Protein AF-A0A1J5CP63-F1 (afdb_monomer_lite)

Sequence (117 aa):
MEKLILYTGVHCPKCLRARKIVRSFADANNLKEGIDFVEKLIDGENLPIGEIELENMKLKIVSNESQVNGKFCVVANPDVFLEALQYQIASVPAIYYKGIIVFGDDICEEKLKEIYK

Structure (mmCIF, N/CA/C/O backbone):
data_AF-A0A1J5CP63-F1
#
_entry.id   AF-A0A1J5CP63-F1
#
loop_
_atom_site.group_PDB
_atom_site.id
_atom_site.type_symbol
_atom_site.label_atom_id
_atom_site.label_alt_id
_atom_site.label_comp_id
_atom_site.label_asym_id
_atom_site.label_entity_id
_atom_site.label_seq_id
_atom_site.pdbx_PDB_ins_code
_atom_site.Cartn_x
_atom_site.Cartn_y
_atom_site.Cartn_z
_atom_site.occupancy
_atom_site.B_iso_or_equiv
_atom_site.auth_seq_id
_atom_site.auth_comp_id
_atom_site.auth_asym_id
_atom_site.auth_atom_id
_atom_site.pdbx_PDB_model_num
ATOM 1 N N . MET A 1 1 ? -0.118 -2.176 17.296 1.00 60.03 1 MET A N 1
ATOM 2 C CA . MET A 1 1 ? -1.205 -1.827 16.358 1.00 60.03 1 MET A CA 1
ATOM 3 C C . MET A 1 1 ? -0.888 -2.481 15.033 1.00 60.03 1 MET A C 1
ATOM 5 O O . MET A 1 1 ? 0.275 -2.456 14.649 1.00 60.03 1 MET A O 1
ATOM 9 N N . GLU A 1 2 ? -1.874 -3.091 14.383 1.00 84.25 2 GLU A N 1
ATOM 10 C CA . GLU A 1 2 ? -1.720 -3.551 12.999 1.00 84.25 2 GLU A CA 1
ATOM 11 C C . GLU A 1 2 ? -1.686 -2.358 12.043 1.00 84.25 2 GLU A C 1
ATOM 13 O O . GLU A 1 2 ? -2.353 -1.347 12.271 1.00 84.25 2 GLU A O 1
ATOM 18 N N . LYS A 1 3 ? -0.877 -2.487 10.994 1.00 92.31 3 LYS A N 1
ATOM 19 C CA . LYS A 1 3 ? -0.614 -1.458 9.989 1.00 92.31 3 LYS A CA 1
ATOM 20 C C . LYS A 1 3 ? -1.556 -1.645 8.798 1.00 92.31 3 LYS A C 1
ATOM 22 O O . LYS A 1 3 ? -1.845 -2.778 8.424 1.00 92.31 3 LYS A O 1
ATOM 27 N N . LEU A 1 4 ? -2.019 -0.553 8.189 1.00 96.25 4 LEU A N 1
ATOM 28 C CA . LEU A 1 4 ? -2.746 -0.613 6.916 1.00 96.25 4 LEU A CA 1
ATOM 29 C C . LEU A 1 4 ? -1.760 -0.862 5.773 1.00 96.25 4 LEU A C 1
ATOM 31 O O . LEU A 1 4 ? -0.794 -0.120 5.613 1.00 96.25 4 LEU A O 1
ATOM 35 N N . ILE A 1 5 ? -1.995 -1.893 4.967 1.00 97.56 5 ILE A N 1
ATOM 36 C CA . ILE A 1 5 ? -1.117 -2.241 3.848 1.00 97.56 5 ILE A CA 1
ATOM 37 C C . ILE A 1 5 ? -1.856 -1.971 2.545 1.00 97.56 5 ILE A C 1
ATOM 39 O O . ILE A 1 5 ? -2.915 -2.541 2.303 1.00 97.56 5 ILE A O 1
ATOM 43 N N . LEU A 1 6 ? -1.294 -1.111 1.700 1.00 98.06 6 LEU A N 1
ATOM 44 C CA . LEU A 1 6 ? -1.749 -0.898 0.331 1.00 98.06 6 LEU A CA 1
ATOM 45 C C . LEU A 1 6 ? -0.863 -1.713 -0.619 1.00 98.06 6 LEU A C 1
ATOM 47 O O . LEU A 1 6 ? 0.296 -1.371 -0.839 1.00 98.06 6 LEU A O 1
ATOM 51 N N . TYR A 1 7 ? -1.416 -2.758 -1.220 1.00 98.06 7 TYR A N 1
ATOM 52 C CA . TYR A 1 7 ? -0.784 -3.498 -2.304 1.00 98.06 7 TYR A CA 1
ATOM 53 C C . TYR A 1 7 ? -1.061 -2.819 -3.643 1.00 98.06 7 TYR A C 1
ATOM 55 O O . TYR A 1 7 ? -2.205 -2.503 -3.983 1.00 98.06 7 TYR A O 1
ATOM 63 N N . THR A 1 8 ? -0.006 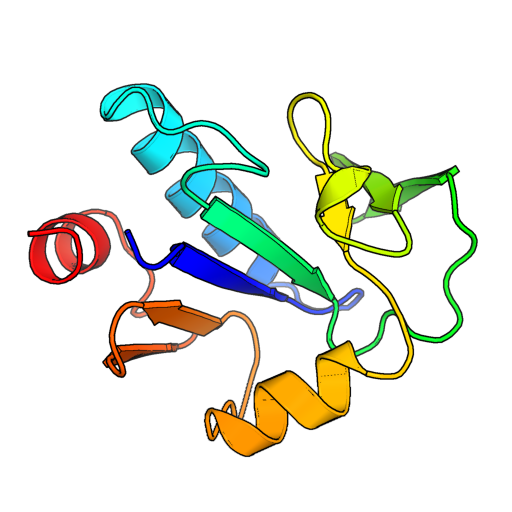-2.609 -4.423 1.00 96.94 8 THR A N 1
ATOM 64 C CA . THR A 1 8 ? -0.067 -2.003 -5.756 1.00 96.94 8 THR A CA 1
ATOM 65 C C . THR A 1 8 ? 0.801 -2.763 -6.753 1.00 96.94 8 THR A C 1
ATOM 67 O O . THR A 1 8 ? 1.558 -3.651 -6.367 1.00 96.94 8 THR A O 1
ATOM 70 N N . GLY A 1 9 ? 0.688 -2.402 -8.033 1.00 94.12 9 GLY A N 1
ATOM 71 C CA . GLY A 1 9 ? 1.598 -2.845 -9.087 1.00 94.12 9 GLY A CA 1
ATOM 72 C C . GLY A 1 9 ? 2.202 -1.670 -9.856 1.00 94.12 9 GLY A C 1
ATOM 73 O O . GLY A 1 9 ? 1.670 -0.551 -9.813 1.00 94.12 9 GLY A O 1
ATOM 74 N N . VAL A 1 10 ? 3.294 -1.933 -10.569 1.00 90.81 10 VAL A N 1
ATOM 75 C CA . VAL A 1 10 ? 4.007 -0.974 -11.428 1.00 90.81 10 VAL A CA 1
ATOM 76 C C . VAL A 1 10 ? 3.130 -0.527 -12.595 1.00 90.81 10 VAL A C 1
ATOM 78 O O . VAL A 1 10 ? 3.018 0.666 -12.862 1.00 90.81 10 VAL A O 1
ATOM 81 N N . HIS A 1 11 ? 2.463 -1.475 -13.257 1.00 88.38 11 HIS A N 1
ATOM 82 C CA . HIS A 1 11 ? 1.643 -1.234 -14.455 1.00 88.38 11 HIS A CA 1
ATOM 83 C C . HIS A 1 11 ? 0.139 -1.186 -14.159 1.00 88.38 11 HIS A C 1
ATOM 85 O O . HIS A 1 11 ? -0.696 -1.525 -14.996 1.00 88.38 11 HIS A O 1
ATOM 91 N N . CYS A 1 12 ? -0.216 -0.810 -12.934 1.00 90.94 12 CYS A N 1
ATOM 92 C CA . CYS A 1 12 ? -1.584 -0.823 -12.447 1.00 90.94 12 CYS A CA 1
ATOM 93 C C . CYS A 1 12 ? -2.221 0.578 -12.560 1.00 90.94 12 CYS A C 1
ATOM 95 O O . CYS A 1 12 ? -2.011 1.410 -11.673 1.00 90.94 12 CYS A O 1
ATOM 97 N N . PRO A 1 13 ? -3.094 0.834 -13.555 1.00 87.88 13 PRO A N 1
ATOM 98 C CA . PRO A 1 13 ? -3.647 2.174 -13.788 1.00 87.88 13 PRO A CA 1
ATOM 99 C C . PRO A 1 13 ? -4.558 2.651 -12.646 1.00 87.88 13 PRO A C 1
ATOM 101 O O . PRO A 1 13 ? -4.686 3.843 -12.368 1.00 87.88 13 PRO A O 1
ATOM 104 N N . LYS A 1 14 ? -5.202 1.713 -11.938 1.00 93.06 14 LYS A N 1
ATOM 105 C CA . LYS A 1 14 ? -6.047 2.025 -10.774 1.00 93.06 14 LYS A CA 1
ATOM 106 C C . LYS A 1 14 ? -5.227 2.317 -9.514 1.00 93.06 14 LYS A C 1
ATOM 108 O O . LYS A 1 14 ? -5.743 2.929 -8.577 1.00 93.06 14 LYS A O 1
ATOM 113 N N . CYS A 1 15 ? -3.952 1.931 -9.479 1.00 94.69 15 CYS A N 1
ATOM 114 C CA . CYS A 1 15 ? -3.118 2.086 -8.295 1.00 94.69 15 CYS A CA 1
ATOM 115 C C . CYS A 1 15 ? -2.778 3.553 -8.024 1.00 94.69 15 CYS A C 1
ATOM 117 O O . CYS A 1 15 ? -2.725 3.946 -6.863 1.00 94.69 15 CYS A O 1
ATOM 119 N N . LEU A 1 16 ? -2.665 4.405 -9.050 1.00 92.56 16 LEU A N 1
ATOM 120 C CA . LEU A 1 16 ? -2.502 5.849 -8.852 1.00 92.56 16 LEU A CA 1
ATOM 121 C C . LEU A 1 16 ? -3.663 6.471 -8.065 1.00 92.56 16 LEU A C 1
ATOM 123 O O . LEU A 1 16 ? -3.444 7.294 -7.173 1.00 92.56 16 LEU A O 1
ATOM 127 N N . ARG A 1 17 ? -4.901 6.066 -8.366 1.00 94.00 17 ARG A N 1
ATOM 128 C CA . ARG A 1 17 ? -6.090 6.518 -7.632 1.00 94.00 17 ARG A CA 1
ATOM 129 C C . ARG A 1 17 ? -6.044 6.034 -6.182 1.00 94.00 17 ARG A C 1
ATOM 131 O O . ARG A 1 17 ? -6.182 6.852 -5.277 1.00 94.00 17 ARG A O 1
ATOM 138 N N . ALA A 1 18 ? -5.795 4.743 -5.962 1.00 96.19 18 ALA A N 1
ATOM 139 C CA . ALA A 1 18 ? -5.725 4.165 -4.618 1.00 96.19 18 ALA A CA 1
ATOM 140 C C . ALA A 1 18 ? -4.627 4.818 -3.755 1.00 96.19 18 ALA A C 1
ATOM 142 O O . ALA A 1 18 ? -4.888 5.189 -2.612 1.00 96.19 18 ALA A O 1
ATOM 143 N N . ARG A 1 19 ? -3.436 5.062 -4.323 1.00 95.19 19 ARG A N 1
ATOM 144 C CA . ARG A 1 19 ? -2.328 5.786 -3.670 1.00 95.19 19 ARG A CA 1
ATOM 145 C C . ARG A 1 19 ? -2.756 7.152 -3.153 1.00 95.19 19 ARG A C 1
ATOM 147 O O . ARG A 1 19 ? -2.431 7.501 -2.020 1.00 95.19 19 ARG A O 1
ATOM 154 N N . LYS A 1 20 ? -3.461 7.924 -3.986 1.00 94.38 20 LYS A N 1
ATOM 155 C CA . LYS A 1 20 ? -3.958 9.256 -3.619 1.00 94.38 20 LYS A CA 1
ATOM 156 C C . LYS A 1 20 ? -4.977 9.159 -2.489 1.00 94.38 20 LYS A C 1
ATOM 158 O O . LYS A 1 20 ? -4.820 9.852 -1.496 1.00 94.38 20 LYS A O 1
ATOM 163 N N . ILE A 1 21 ? -5.956 8.262 -2.607 1.00 96.62 21 ILE A N 1
ATOM 164 C CA . ILE A 1 21 ? -7.010 8.082 -1.597 1.00 96.62 21 ILE A CA 1
ATOM 165 C C . ILE A 1 21 ? -6.411 7.697 -0.238 1.00 96.62 21 ILE A C 1
ATOM 167 O O . ILE A 1 21 ? -6.701 8.355 0.758 1.00 96.62 21 ILE A O 1
ATOM 171 N N . VAL A 1 22 ? -5.534 6.688 -0.195 1.00 96.38 22 VAL A N 1
ATOM 172 C CA . VAL A 1 22 ? -4.914 6.226 1.058 1.00 96.38 22 VAL A CA 1
ATOM 173 C C . VAL A 1 22 ? -4.051 7.314 1.688 1.00 96.38 22 VAL A C 1
ATOM 175 O O . VAL A 1 22 ? -4.159 7.545 2.888 1.00 96.38 22 VAL A O 1
ATOM 178 N N . ARG A 1 23 ? -3.231 8.025 0.904 1.00 95.38 23 ARG A N 1
ATOM 179 C CA . ARG A 1 23 ? -2.379 9.098 1.441 1.00 95.38 23 ARG A CA 1
ATOM 180 C C . ARG A 1 23 ? -3.182 10.320 1.888 1.00 95.38 23 ARG A C 1
ATOM 182 O O . ARG A 1 23 ? -2.873 10.878 2.932 1.00 95.38 23 ARG A O 1
ATOM 189 N N . SER A 1 24 ? -4.237 10.701 1.167 1.00 95.88 24 SER A N 1
ATOM 190 C CA . SER A 1 24 ? -5.152 11.765 1.605 1.00 95.88 24 SER A CA 1
ATOM 191 C C . SER A 1 24 ? -5.881 11.392 2.896 1.00 95.88 24 SER A C 1
ATOM 193 O O . SER A 1 24 ? -5.984 12.220 3.798 1.00 95.88 24 SER A O 1
ATOM 195 N N . PHE A 1 25 ? -6.332 10.142 3.022 1.00 96.19 25 PHE A N 1
ATOM 196 C CA . PHE A 1 25 ? -6.914 9.634 4.262 1.00 96.19 25 PHE A CA 1
ATOM 197 C C . PHE A 1 25 ? -5.896 9.626 5.410 1.00 96.19 25 PHE A C 1
ATOM 199 O O . PHE A 1 25 ? -6.223 10.049 6.518 1.00 96.19 25 PHE A O 1
ATOM 206 N N . ALA A 1 26 ? -4.663 9.188 5.148 1.00 95.00 26 ALA A N 1
ATOM 207 C CA . ALA A 1 26 ? -3.585 9.196 6.128 1.00 95.00 26 ALA A CA 1
ATOM 208 C C . ALA A 1 26 ? -3.293 10.614 6.632 1.00 95.00 26 ALA A C 1
ATOM 210 O O . ALA A 1 26 ? -3.277 10.838 7.840 1.00 95.00 26 ALA A O 1
ATOM 211 N N . ASP A 1 27 ? -3.159 11.579 5.719 1.00 95.06 27 ASP A N 1
ATOM 212 C CA . ASP A 1 27 ? -2.952 12.989 6.051 1.00 95.06 27 ASP A CA 1
ATOM 213 C C . ASP A 1 27 ? -4.107 13.546 6.903 1.00 95.06 27 ASP A C 1
ATOM 215 O O . ASP A 1 27 ? -3.863 14.196 7.919 1.00 95.06 27 ASP A O 1
ATOM 219 N N . ALA A 1 28 ? -5.362 13.240 6.554 1.00 95.69 28 ALA A N 1
ATOM 220 C CA . ALA A 1 28 ? -6.540 13.693 7.300 1.00 95.69 28 ALA A CA 1
ATOM 221 C C . ALA A 1 28 ? -6.645 13.099 8.719 1.00 95.69 28 ALA A C 1
ATOM 223 O O . ALA A 1 28 ? -7.261 13.706 9.595 1.00 95.69 28 ALA A O 1
ATOM 224 N N . ASN A 1 29 ? -6.043 11.930 8.955 1.00 94.56 29 ASN A N 1
ATOM 225 C CA . ASN A 1 29 ? -6.099 11.207 10.228 1.00 94.56 29 ASN A CA 1
ATOM 226 C C . ASN A 1 29 ? -4.753 11.192 10.977 1.00 94.56 29 ASN A C 1
ATOM 228 O O . ASN A 1 29 ? -4.616 10.484 11.971 1.00 94.56 29 ASN A O 1
ATOM 232 N N . ASN A 1 30 ? -3.769 11.990 10.541 1.00 94.19 30 ASN A N 1
ATOM 233 C CA . ASN A 1 30 ? -2.415 12.051 11.111 1.00 94.19 30 ASN A CA 1
ATOM 234 C C . ASN A 1 30 ? -1.671 10.699 11.137 1.00 94.19 30 ASN A C 1
ATOM 236 O O . ASN A 1 30 ? -0.859 10.451 12.032 1.00 94.19 30 ASN A O 1
ATOM 240 N N . LEU A 1 31 ? -1.930 9.836 10.153 1.00 93.75 31 LEU A N 1
ATOM 241 C CA . LEU A 1 31 ? -1.268 8.540 10.009 1.00 93.75 31 LEU A CA 1
ATOM 242 C C . LEU A 1 31 ? 0.087 8.704 9.319 1.00 93.75 31 LEU A C 1
ATOM 244 O O . LEU A 1 31 ? 0.220 9.412 8.320 1.00 93.75 31 LEU A O 1
ATOM 248 N N . LYS A 1 32 ? 1.104 8.015 9.832 1.00 92.69 32 LYS A N 1
ATOM 249 C CA . LYS A 1 32 ? 2.482 8.086 9.346 1.00 92.69 32 LYS A CA 1
ATOM 250 C C . LYS A 1 32 ? 2.819 6.896 8.453 1.00 92.69 32 LYS A C 1
ATOM 252 O O . LYS A 1 32 ? 2.695 5.739 8.856 1.00 92.69 32 LYS A O 1
ATOM 257 N N . GLU A 1 33 ? 3.309 7.184 7.251 1.00 94.38 33 GLU A N 1
ATOM 258 C CA . GLU A 1 33 ? 3.845 6.177 6.326 1.00 94.38 33 GLU A CA 1
ATOM 259 C C . GLU A 1 33 ? 5.047 5.467 6.980 1.00 94.38 33 GLU A C 1
ATOM 261 O O . GLU A 1 33 ? 5.891 6.102 7.612 1.00 94.38 33 GLU A O 1
ATOM 266 N N . GLY A 1 34 ? 5.086 4.137 6.907 1.00 92.50 34 GLY A N 1
ATOM 267 C CA . GLY A 1 34 ? 6.071 3.294 7.592 1.00 92.50 34 GLY A CA 1
ATOM 268 C C . GLY A 1 34 ? 5.714 2.927 9.035 1.00 92.50 34 GLY A C 1
ATOM 269 O O . GLY A 1 34 ? 6.261 1.951 9.549 1.00 92.50 34 GLY A O 1
ATOM 270 N N . ILE A 1 35 ? 4.761 3.616 9.673 1.00 92.25 35 ILE A N 1
ATOM 271 C CA . ILE A 1 35 ? 4.324 3.340 11.055 1.00 92.25 35 ILE A CA 1
ATOM 272 C C . ILE A 1 35 ? 2.874 2.847 11.078 1.00 92.25 35 ILE A C 1
ATOM 274 O O . ILE A 1 35 ? 2.617 1.732 11.526 1.00 92.25 35 ILE A O 1
ATOM 278 N N . ASP A 1 36 ? 1.951 3.641 10.545 1.00 94.62 36 ASP A N 1
ATOM 279 C CA . ASP A 1 36 ? 0.506 3.391 10.585 1.00 94.62 36 ASP A CA 1
ATOM 280 C C . ASP A 1 36 ? -0.017 2.780 9.281 1.00 94.62 36 ASP A C 1
ATOM 282 O O . ASP A 1 36 ? -0.976 2.004 9.289 1.00 94.62 36 ASP A O 1
ATOM 286 N N . PHE A 1 37 ? 0.648 3.078 8.161 1.00 95.88 37 PHE A N 1
ATOM 287 C CA . PHE A 1 37 ? 0.389 2.432 6.877 1.00 95.88 37 PHE A CA 1
ATOM 288 C C . PHE A 1 37 ? 1.670 2.235 6.057 1.00 95.88 37 PHE A C 1
ATOM 290 O O . PHE A 1 37 ? 2.679 2.897 6.297 1.00 95.88 37 PHE A O 1
ATOM 297 N N . VAL A 1 38 ? 1.642 1.326 5.085 1.00 97.06 38 VAL A N 1
ATOM 298 C CA . VAL A 1 38 ? 2.726 1.117 4.115 1.00 97.06 38 VAL A CA 1
ATOM 299 C C . VAL A 1 38 ? 2.158 0.751 2.749 1.00 97.06 38 VAL A C 1
ATOM 301 O O . VAL A 1 38 ? 1.113 0.111 2.653 1.00 97.06 38 VAL A O 1
ATOM 304 N N . GLU A 1 39 ? 2.852 1.146 1.687 1.00 97.25 39 GLU A N 1
ATOM 305 C CA . GLU A 1 39 ? 2.583 0.670 0.333 1.00 97.25 39 GLU A CA 1
ATOM 306 C C . GLU A 1 39 ? 3.590 -0.421 -0.055 1.00 97.25 39 GLU A C 1
ATOM 308 O O . GLU A 1 39 ? 4.791 -0.270 0.181 1.00 97.25 39 GLU A O 1
ATOM 313 N N . LYS A 1 40 ? 3.112 -1.509 -0.663 1.00 97.25 40 LYS A N 1
ATOM 314 C CA . LYS A 1 40 ? 3.932 -2.628 -1.140 1.00 97.25 40 LYS A CA 1
ATOM 315 C C . LYS A 1 40 ? 3.662 -2.907 -2.620 1.00 97.25 40 LYS A C 1
ATOM 317 O O . LYS A 1 40 ? 2.505 -2.911 -3.046 1.00 97.25 40 LYS A O 1
ATOM 322 N N . LEU A 1 41 ? 4.717 -3.131 -3.402 1.00 95.81 41 LEU A N 1
ATOM 323 C CA . LEU A 1 41 ? 4.637 -3.459 -4.831 1.00 95.81 41 LEU A CA 1
ATOM 324 C C . LEU A 1 41 ? 4.723 -4.972 -5.039 1.00 95.81 41 LEU A C 1
ATOM 326 O O . LEU A 1 41 ? 5.770 -5.564 -4.782 1.00 95.81 41 LEU A O 1
ATOM 330 N N . ILE A 1 42 ? 3.643 -5.587 -5.525 1.00 95.31 42 ILE A N 1
ATOM 331 C CA . ILE A 1 42 ? 3.577 -7.050 -5.702 1.00 95.31 42 ILE A CA 1
ATOM 332 C C . ILE A 1 42 ? 4.433 -7.564 -6.864 1.00 95.31 42 ILE A C 1
ATOM 334 O O . ILE A 1 42 ? 4.824 -8.721 -6.863 1.00 95.31 42 ILE A O 1
ATOM 338 N N . ASP A 1 43 ? 4.717 -6.711 -7.845 1.00 90.69 43 ASP A N 1
ATOM 339 C CA . ASP A 1 43 ? 5.515 -6.985 -9.045 1.00 90.69 43 ASP A CA 1
ATOM 340 C C . ASP A 1 43 ? 6.884 -6.281 -8.991 1.00 90.69 43 ASP A C 1
ATOM 342 O O . ASP A 1 43 ? 7.588 -6.166 -9.994 1.00 90.69 43 ASP A O 1
ATOM 346 N N . GLY A 1 44 ? 7.268 -5.788 -7.808 1.00 85.19 44 GLY A N 1
ATOM 347 C CA . GLY A 1 44 ? 8.449 -4.953 -7.613 1.00 85.19 44 GLY A CA 1
ATOM 348 C C . GLY A 1 44 ? 9.759 -5.704 -7.357 1.00 85.19 44 GLY A C 1
ATOM 349 O O . GLY A 1 44 ? 10.774 -5.060 -7.108 1.00 85.19 44 GLY A O 1
ATOM 350 N N . GLU A 1 45 ? 9.765 -7.037 -7.398 1.00 85.69 45 GLU A N 1
ATOM 351 C CA . GLU A 1 45 ? 10.901 -7.887 -6.997 1.00 85.69 45 GLU A CA 1
ATOM 352 C C . GLU A 1 45 ? 12.222 -7.578 -7.729 1.00 85.69 45 GLU A C 1
ATOM 354 O O . GLU A 1 45 ? 13.296 -7.732 -7.152 1.00 85.69 45 GLU A O 1
ATOM 359 N N . ASN A 1 46 ? 12.141 -7.088 -8.970 1.00 86.12 46 ASN A N 1
ATOM 360 C CA . ASN A 1 46 ? 13.294 -6.761 -9.817 1.00 86.12 46 ASN A CA 1
ATOM 361 C C . ASN A 1 46 ? 13.544 -5.250 -9.948 1.00 86.12 46 ASN A C 1
ATOM 363 O O . ASN A 1 46 ? 14.351 -4.825 -10.778 1.00 86.12 46 ASN A O 1
ATOM 367 N N . LEU A 1 47 ? 12.838 -4.416 -9.179 1.00 87.06 47 LEU A N 1
ATOM 368 C CA . LEU A 1 47 ? 13.014 -2.971 -9.257 1.00 87.06 47 LEU A CA 1
ATOM 369 C C . LEU A 1 47 ? 14.262 -2.522 -8.486 1.00 87.06 47 LEU A C 1
ATOM 371 O O . LEU A 1 47 ? 14.515 -2.997 -7.376 1.00 87.06 47 LEU A O 1
ATOM 375 N N . PRO A 1 48 ? 15.038 -1.571 -9.033 1.00 87.56 48 PRO A N 1
ATOM 376 C CA . PRO A 1 48 ? 16.180 -1.021 -8.324 1.00 87.56 48 PRO A CA 1
ATOM 377 C C . PRO A 1 48 ? 15.721 -0.216 -7.103 1.00 87.56 48 PRO A C 1
ATOM 379 O O . PRO A 1 48 ? 14.806 0.603 -7.185 1.00 87.56 48 PRO A O 1
ATOM 382 N N . ILE A 1 49 ? 16.403 -0.403 -5.974 1.00 92.00 49 ILE A N 1
ATOM 383 C CA . ILE A 1 49 ? 16.229 0.450 -4.793 1.00 92.00 49 ILE A CA 1
ATOM 384 C C . ILE A 1 49 ? 16.677 1.874 -5.138 1.00 92.00 49 ILE A C 1
ATOM 386 O O . ILE A 1 49 ? 17.766 2.071 -5.678 1.00 92.00 49 ILE A O 1
ATOM 390 N N . GLY A 1 50 ? 15.853 2.869 -4.814 1.00 90.31 50 GLY A N 1
ATOM 391 C CA . GLY A 1 50 ? 16.097 4.258 -5.196 1.00 90.31 50 GLY A CA 1
ATOM 392 C C . GLY A 1 50 ? 14.811 5.001 -5.530 1.00 90.31 50 GLY A C 1
ATOM 393 O O . GLY A 1 50 ? 13.750 4.679 -5.007 1.00 90.31 50 GLY A O 1
ATOM 394 N N . GLU A 1 51 ? 14.906 6.013 -6.385 1.00 91.31 51 GLU A N 1
ATOM 395 C CA . GLU A 1 51 ? 13.744 6.752 -6.878 1.00 91.31 51 GLU A CA 1
ATOM 396 C C . GLU A 1 51 ? 13.360 6.258 -8.270 1.00 91.31 51 GLU A C 1
ATOM 398 O O . GLU A 1 51 ? 14.204 6.197 -9.166 1.00 91.31 51 GLU A O 1
ATOM 403 N N . ILE A 1 52 ? 12.080 5.944 -8.457 1.00 89.12 52 ILE A N 1
ATOM 404 C CA . ILE A 1 52 ? 11.505 5.671 -9.773 1.00 89.12 52 ILE A CA 1
ATOM 405 C C . ILE A 1 52 ? 10.331 6.604 -10.034 1.00 89.12 52 ILE A C 1
ATOM 407 O O . ILE A 1 52 ? 9.663 7.072 -9.110 1.00 89.12 52 ILE A O 1
ATOM 411 N N . GLU A 1 53 ? 10.059 6.860 -11.305 1.00 87.00 53 GLU A N 1
ATOM 412 C CA . GLU A 1 53 ? 8.882 7.606 -11.723 1.00 87.00 53 GLU A CA 1
ATOM 413 C C . GLU A 1 53 ? 7.831 6.638 -12.265 1.00 87.00 53 GLU A C 1
ATOM 415 O O . GLU A 1 53 ? 8.058 5.954 -13.262 1.00 87.00 53 GLU A O 1
ATOM 420 N N . LEU A 1 54 ? 6.682 6.575 -11.592 1.00 79.88 54 LEU A N 1
ATOM 421 C CA . LEU A 1 54 ? 5.515 5.807 -12.016 1.00 79.88 54 LEU A CA 1
ATOM 422 C C . LEU A 1 54 ? 4.348 6.757 -12.249 1.00 79.88 54 LEU A C 1
ATOM 424 O O . LEU A 1 54 ? 3.891 7.421 -11.323 1.00 79.88 54 LEU A O 1
ATOM 428 N N . GLU A 1 55 ? 3.866 6.815 -13.492 1.00 70.75 55 GLU A N 1
ATOM 429 C CA . GLU A 1 55 ? 2.652 7.554 -13.873 1.00 70.75 55 GLU A CA 1
ATOM 430 C C . GLU A 1 55 ? 2.644 9.022 -13.383 1.00 70.75 55 GLU A C 1
ATOM 432 O O . GLU A 1 55 ? 1.651 9.513 -12.841 1.00 70.75 55 GLU A O 1
ATOM 437 N N . ASN A 1 56 ? 3.764 9.734 -13.582 1.00 78.06 56 ASN A N 1
ATOM 438 C CA . ASN A 1 56 ? 4.011 11.116 -13.129 1.00 78.06 56 ASN A CA 1
ATOM 439 C C . ASN A 1 56 ? 4.093 11.289 -11.600 1.00 78.06 56 ASN A C 1
ATOM 441 O O . ASN A 1 56 ? 3.850 12.377 -11.070 1.00 78.06 56 ASN A O 1
ATOM 445 N N . MET A 1 57 ? 4.411 10.222 -10.870 1.00 85.19 57 MET A N 1
ATOM 446 C CA . MET A 1 57 ? 4.661 10.250 -9.435 1.00 85.19 57 MET A CA 1
ATOM 447 C C . MET A 1 57 ? 6.041 9.670 -9.149 1.00 85.19 57 MET A C 1
ATOM 449 O O . MET A 1 57 ? 6.345 8.543 -9.535 1.00 85.19 57 MET A O 1
ATOM 453 N N . LYS A 1 58 ? 6.879 10.436 -8.448 1.00 90.38 58 LYS A N 1
ATOM 454 C CA . LYS A 1 58 ? 8.157 9.930 -7.948 1.00 90.38 58 LYS A CA 1
ATOM 455 C C . LYS A 1 58 ? 7.908 9.115 -6.690 1.00 90.38 58 LYS A C 1
ATOM 457 O O . LYS A 1 58 ? 7.379 9.639 -5.711 1.00 90.38 58 LYS A O 1
ATOM 462 N N . LEU A 1 59 ? 8.273 7.842 -6.744 1.00 91.88 59 LEU A N 1
ATOM 463 C CA . LEU A 1 59 ? 8.174 6.904 -5.638 1.00 91.88 59 LEU A CA 1
ATOM 464 C C . LEU A 1 59 ? 9.580 6.483 -5.222 1.00 91.88 59 LEU A C 1
ATOM 466 O O . LEU A 1 59 ? 10.428 6.184 -6.064 1.00 91.88 59 LEU A O 1
ATOM 470 N N . LYS A 1 60 ? 9.819 6.439 -3.914 1.00 94.75 60 LYS A N 1
ATOM 471 C CA . LYS A 1 60 ? 11.050 5.898 -3.346 1.00 94.75 60 LYS A CA 1
ATOM 472 C C . LYS A 1 60 ? 10.855 4.417 -3.047 1.00 94.75 60 LYS A C 1
ATOM 474 O O . LYS A 1 60 ? 10.074 4.063 -2.168 1.00 94.75 60 LYS A O 1
ATOM 479 N N . ILE A 1 61 ? 11.575 3.560 -3.754 1.00 94.62 61 ILE A N 1
ATOM 480 C CA . ILE A 1 61 ? 11.593 2.122 -3.504 1.00 94.62 61 ILE A CA 1
ATOM 481 C C . ILE A 1 61 ? 12.577 1.812 -2.389 1.00 94.62 61 ILE A C 1
ATOM 483 O O . ILE A 1 61 ? 13.732 2.244 -2.421 1.00 94.62 61 ILE A O 1
ATOM 487 N N . VAL A 1 62 ? 12.121 1.022 -1.425 1.00 95.44 62 VAL A N 1
ATOM 488 C CA . VAL A 1 62 ? 12.926 0.487 -0.329 1.00 95.44 62 VAL A CA 1
ATOM 489 C C . VAL A 1 62 ? 12.745 -1.026 -0.227 1.00 95.44 62 VAL A C 1
ATOM 491 O O . VAL A 1 62 ? 11.722 -1.562 -0.649 1.00 95.44 62 VAL A O 1
ATOM 494 N N . SER A 1 63 ? 13.729 -1.733 0.332 1.00 93.44 63 SER A N 1
ATOM 495 C CA . SER A 1 63 ? 13.687 -3.201 0.377 1.00 93.44 63 SER A CA 1
ATOM 496 C C . SER A 1 63 ? 12.890 -3.743 1.560 1.00 93.44 63 SER A C 1
ATOM 498 O O . SER A 1 63 ? 12.532 -4.916 1.579 1.00 93.44 63 SER A O 1
ATOM 500 N N . ASN A 1 64 ? 12.604 -2.917 2.566 1.00 93.44 64 ASN A N 1
ATOM 501 C CA . ASN A 1 64 ? 11.848 -3.314 3.750 1.00 93.44 64 ASN A CA 1
ATOM 502 C C . ASN A 1 64 ? 11.180 -2.108 4.426 1.00 93.44 64 ASN A C 1
ATOM 504 O O . ASN A 1 64 ? 11.505 -0.952 4.156 1.00 93.44 64 ASN A O 1
ATOM 508 N N . GLU A 1 65 ? 10.247 -2.387 5.338 1.00 93.12 65 GLU A N 1
ATOM 509 C CA . GLU A 1 65 ? 9.442 -1.356 5.997 1.00 93.12 65 GLU A CA 1
ATOM 510 C C . GLU A 1 65 ? 10.245 -0.418 6.911 1.00 93.12 65 GLU A C 1
ATOM 512 O O . GLU A 1 65 ? 9.847 0.730 7.078 1.00 93.12 65 GLU A O 1
ATOM 517 N N . SER A 1 66 ? 11.373 -0.854 7.491 1.00 91.94 66 SER A N 1
ATOM 518 C CA . SER A 1 66 ? 12.157 -0.003 8.407 1.00 91.94 66 SER A CA 1
ATOM 519 C C . SER A 1 66 ? 12.905 1.122 7.685 1.00 91.94 66 SER A C 1
ATOM 521 O O . SER A 1 66 ? 13.318 2.099 8.306 1.00 91.94 66 SER A O 1
ATOM 523 N N . GLN A 1 67 ? 13.043 1.008 6.364 1.00 93.19 67 GLN A N 1
ATOM 524 C CA . GLN A 1 67 ? 13.621 2.027 5.493 1.00 93.19 67 GLN A CA 1
ATOM 525 C C . GLN A 1 67 ? 12.590 3.046 4.988 1.00 93.19 67 GLN A C 1
ATOM 527 O O . GLN A 1 67 ? 12.971 4.034 4.352 1.00 93.19 67 GLN A O 1
ATOM 532 N N . VAL A 1 68 ? 11.297 2.823 5.251 1.00 92.75 68 VAL A N 1
ATOM 533 C CA . VAL A 1 68 ? 10.232 3.758 4.885 1.00 92.75 68 VAL A CA 1
ATOM 534 C C . VAL A 1 68 ? 10.393 5.025 5.717 1.00 92.75 68 VAL A C 1
ATOM 536 O O . VAL A 1 68 ? 10.203 5.029 6.931 1.00 92.75 68 VAL A O 1
ATOM 539 N N . ASN A 1 69 ? 10.777 6.109 5.048 1.00 87.75 69 ASN A N 1
ATOM 540 C CA . ASN A 1 69 ? 10.991 7.406 5.671 1.00 87.75 69 ASN A CA 1
ATOM 541 C C . ASN A 1 69 ? 10.568 8.515 4.706 1.00 87.75 69 ASN A C 1
ATOM 543 O O . ASN A 1 69 ? 11.175 8.686 3.645 1.00 87.75 69 ASN A O 1
ATOM 547 N N . GLY A 1 70 ? 9.551 9.272 5.108 1.00 84.00 70 GLY A N 1
ATOM 548 C CA . GLY A 1 70 ? 8.922 10.303 4.293 1.00 84.00 70 GLY A CA 1
ATOM 549 C C . GLY A 1 70 ? 7.671 9.801 3.577 1.00 84.00 70 GLY A C 1
ATOM 550 O O . GLY A 1 70 ? 7.154 8.726 3.869 1.00 84.00 70 GLY A O 1
ATOM 551 N N . LYS A 1 71 ? 7.165 10.624 2.655 1.00 86.00 71 LYS A N 1
ATOM 552 C CA . LYS A 1 71 ? 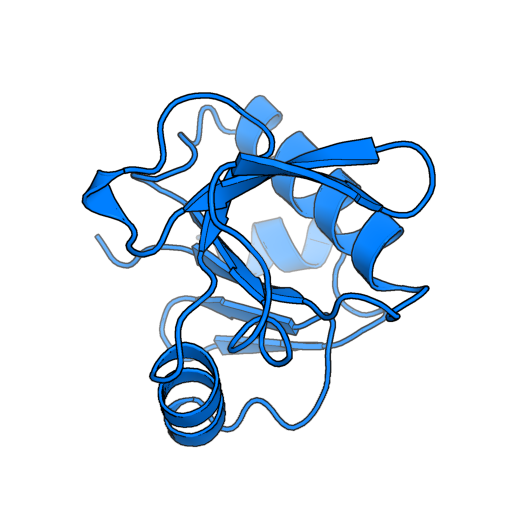5.996 10.292 1.836 1.00 86.00 71 LYS A CA 1
ATOM 553 C C . LYS A 1 71 ? 6.414 9.555 0.568 1.00 86.00 71 LYS A C 1
ATOM 555 O O . LYS A 1 71 ? 7.543 9.718 0.109 1.00 86.00 71 LYS A O 1
ATOM 560 N N . PHE A 1 72 ? 5.471 8.833 -0.031 1.00 90.44 72 PHE A N 1
ATOM 561 C CA . PHE A 1 72 ? 5.642 8.213 -1.352 1.00 90.44 72 PHE A CA 1
ATOM 562 C C . PHE A 1 72 ? 6.741 7.143 -1.371 1.00 90.44 72 PHE A C 1
ATOM 564 O O . PHE A 1 72 ? 7.503 7.024 -2.329 1.00 90.44 72 PHE A O 1
ATOM 571 N N . CYS A 1 73 ? 6.823 6.363 -0.293 1.00 93.69 73 CYS A N 1
ATOM 572 C CA . CYS A 1 73 ? 7.742 5.243 -0.168 1.00 93.69 73 CYS A CA 1
ATOM 573 C C . CYS A 1 73 ? 6.999 3.931 -0.417 1.00 93.69 73 CYS A C 1
ATOM 575 O O . CYS A 1 73 ? 5.904 3.712 0.097 1.00 93.69 73 CYS A O 1
ATOM 577 N N . VAL A 1 74 ? 7.613 3.038 -1.180 1.00 95.12 74 VAL A N 1
ATOM 578 C CA . VAL A 1 74 ? 7.036 1.738 -1.522 1.00 95.12 74 VAL A CA 1
ATOM 579 C C . VAL A 1 74 ? 8.028 0.638 -1.190 1.00 95.12 74 VAL A C 1
ATOM 581 O O . VAL A 1 74 ? 9.216 0.743 -1.495 1.00 95.12 74 VAL A O 1
ATOM 584 N N . VAL A 1 75 ? 7.549 -0.415 -0.539 1.00 96.62 75 VAL A N 1
ATOM 585 C CA . VAL A 1 75 ? 8.361 -1.597 -0.259 1.00 96.62 75 VAL A CA 1
ATOM 586 C C . VAL A 1 75 ? 8.286 -2.528 -1.458 1.00 96.62 75 VAL A C 1
ATOM 588 O O . VAL A 1 75 ? 7.194 -2.907 -1.886 1.00 96.62 75 VAL A O 1
ATOM 591 N N . ALA A 1 76 ? 9.444 -2.904 -1.982 1.00 95.25 76 ALA A N 1
ATOM 592 C CA . ALA A 1 76 ? 9.564 -3.888 -3.043 1.00 95.25 76 ALA A CA 1
ATOM 593 C C . ALA A 1 76 ? 10.693 -4.863 -2.700 1.00 95.25 76 ALA A C 1
ATOM 595 O O . ALA A 1 76 ? 11.841 -4.465 -2.498 1.00 95.25 76 ALA A O 1
ATOM 596 N N . ASN A 1 77 ? 10.343 -6.139 -2.589 1.00 93.62 77 ASN A N 1
ATOM 597 C CA . ASN A 1 77 ? 11.267 -7.251 -2.407 1.00 93.62 77 ASN A CA 1
ATOM 598 C C . ASN A 1 77 ? 10.558 -8.556 -2.838 1.00 93.62 77 ASN A C 1
ATOM 600 O O . ASN A 1 77 ? 9.334 -8.543 -3.004 1.00 93.62 77 ASN A O 1
ATOM 604 N N . PRO A 1 78 ? 11.289 -9.672 -3.000 1.00 89.56 78 PRO A N 1
ATOM 605 C CA . PRO A 1 78 ? 10.702 -10.949 -3.419 1.00 89.56 78 PRO A CA 1
ATOM 606 C C . PRO A 1 78 ? 9.618 -11.507 -2.479 1.00 89.56 78 PRO A C 1
ATOM 608 O O . PRO A 1 78 ? 8.735 -12.242 -2.917 1.00 89.56 78 PRO A O 1
ATOM 611 N N . ASP A 1 79 ? 9.643 -11.144 -1.195 1.00 93.38 79 ASP A N 1
ATOM 612 C CA . ASP A 1 79 ? 8.704 -11.662 -0.198 1.00 93.38 79 ASP A CA 1
ATOM 613 C C . ASP A 1 79 ? 7.339 -10.961 -0.253 1.00 93.38 79 ASP A C 1
ATOM 615 O O . ASP A 1 79 ? 6.345 -11.530 0.196 1.00 93.38 79 ASP A O 1
ATOM 619 N N . VAL A 1 80 ? 7.249 -9.756 -0.835 1.00 95.56 80 VAL A N 1
ATOM 620 C CA . VAL A 1 80 ? 5.984 -8.999 -0.930 1.00 95.56 80 VAL A CA 1
ATOM 621 C C . VAL A 1 80 ? 4.906 -9.800 -1.656 1.00 95.56 80 VAL A C 1
ATOM 623 O O . VAL A 1 80 ? 3.749 -9.799 -1.233 1.00 95.56 80 VAL A O 1
ATOM 626 N N . PHE A 1 81 ? 5.266 -10.486 -2.742 1.00 94.06 81 PHE A N 1
ATOM 627 C CA . PHE A 1 81 ? 4.319 -11.307 -3.490 1.00 94.06 81 PHE A CA 1
ATOM 628 C C . PHE A 1 81 ? 3.800 -12.475 -2.640 1.00 94.06 81 PHE A C 1
ATOM 630 O O . PHE A 1 81 ? 2.597 -12.730 -2.594 1.00 94.06 81 PHE A O 1
ATOM 637 N N . LEU A 1 82 ? 4.693 -13.147 -1.907 1.00 94.31 82 LEU A N 1
ATOM 638 C CA . LEU A 1 82 ? 4.330 -14.247 -1.012 1.00 94.31 82 LEU A CA 1
ATOM 639 C C . LEU A 1 82 ? 3.430 -13.770 0.133 1.00 94.31 82 LEU A C 1
ATOM 641 O O . LEU A 1 82 ? 2.439 -14.428 0.448 1.00 94.31 82 LEU A O 1
ATOM 645 N N . GLU A 1 83 ? 3.732 -12.613 0.719 1.00 95.25 83 GLU A N 1
ATOM 646 C CA . GLU A 1 83 ? 2.901 -11.981 1.746 1.00 95.25 83 GLU A CA 1
ATOM 647 C C . GLU A 1 83 ? 1.500 -11.651 1.207 1.00 95.25 83 GLU A C 1
ATOM 649 O O . GLU A 1 83 ? 0.493 -11.969 1.840 1.00 95.25 83 GLU A O 1
ATOM 654 N N . ALA A 1 84 ? 1.417 -11.070 0.006 1.00 96.12 84 ALA A N 1
ATOM 655 C CA . ALA A 1 84 ? 0.146 -10.763 -0.643 1.00 96.12 84 ALA A CA 1
ATOM 656 C C . ALA A 1 84 ? -0.704 -12.034 -0.840 1.00 96.12 84 ALA A C 1
ATOM 658 O O . ALA A 1 84 ? -1.903 -12.028 -0.557 1.00 96.12 84 ALA A O 1
ATOM 659 N N . LEU A 1 85 ? -0.088 -13.152 -1.241 1.00 95.06 85 LEU A N 1
ATOM 660 C CA . LEU A 1 85 ? -0.778 -14.440 -1.361 1.00 95.06 85 LEU A CA 1
ATOM 661 C C . LEU A 1 85 ? -1.268 -14.984 -0.013 1.00 95.06 85 LEU A C 1
ATOM 663 O O . LEU A 1 85 ? -2.381 -15.506 0.058 1.00 95.06 85 LEU A O 1
ATOM 667 N N . GLN A 1 86 ? -0.480 -14.850 1.059 1.00 95.94 86 GLN A N 1
ATOM 668 C CA . GLN A 1 86 ? -0.891 -15.262 2.409 1.00 95.94 86 GLN A CA 1
ATOM 669 C C . GLN A 1 86 ? -2.138 -14.506 2.880 1.00 95.94 86 GLN A C 1
ATOM 671 O O . GLN A 1 86 ? -3.019 -15.097 3.506 1.00 95.94 86 GLN A O 1
ATOM 676 N N . TYR A 1 87 ? -2.252 -13.229 2.517 1.00 96.25 87 TYR A N 1
ATOM 677 C CA . TYR A 1 87 ? -3.445 -12.419 2.760 1.00 96.25 87 TYR A CA 1
ATOM 678 C C . TYR A 1 87 ? -4.523 -12.558 1.682 1.00 96.25 87 TYR A C 1
ATOM 680 O O . TYR A 1 87 ? -5.473 -11.784 1.684 1.00 96.25 87 TYR A O 1
ATOM 688 N N . GLN A 1 88 ? -4.417 -13.534 0.774 1.00 95.75 88 GLN A N 1
ATOM 689 C CA . GLN A 1 88 ? -5.409 -13.796 -0.277 1.00 95.75 88 GLN A CA 1
ATOM 690 C C . GLN A 1 88 ? -5.654 -12.587 -1.200 1.00 95.75 88 GLN A C 1
ATOM 692 O O . GLN A 1 88 ? -6.749 -12.391 -1.734 1.00 95.75 88 GLN A O 1
ATOM 697 N N . ILE A 1 89 ? -4.625 -11.765 -1.415 1.00 96.81 89 ILE A N 1
ATOM 698 C CA . ILE A 1 89 ? -4.669 -10.643 -2.350 1.00 96.81 89 ILE A CA 1
ATOM 699 C C . ILE A 1 89 ? -4.644 -11.197 -3.776 1.00 96.81 89 ILE A C 1
ATOM 701 O O . ILE A 1 89 ? -3.603 -11.580 -4.303 1.00 96.81 89 ILE A O 1
ATOM 705 N N . ALA A 1 90 ? -5.817 -11.237 -4.407 1.00 91.75 90 ALA A N 1
ATOM 706 C CA . ALA A 1 90 ? -5.988 -11.773 -5.758 1.00 91.75 90 ALA A CA 1
ATOM 707 C C . ALA A 1 90 ? -5.735 -10.742 -6.875 1.00 91.75 90 ALA A C 1
ATOM 709 O O . ALA A 1 90 ? -5.617 -11.108 -8.042 1.00 91.75 90 ALA A O 1
ATOM 710 N N . SER A 1 91 ? -5.707 -9.447 -6.547 1.00 94.62 91 SER A N 1
ATOM 711 C CA . SER A 1 91 ? -5.538 -8.364 -7.521 1.00 94.62 91 SER A CA 1
ATOM 712 C C . SER A 1 91 ? -5.035 -7.081 -6.859 1.00 94.62 91 SER A C 1
ATOM 714 O O . SER A 1 91 ? -5.118 -6.942 -5.640 1.00 94.62 91 SER A O 1
ATOM 716 N N . VAL A 1 92 ? -4.541 -6.137 -7.665 1.00 96.56 92 VAL A N 1
ATOM 717 C CA . VAL A 1 92 ? -4.152 -4.788 -7.225 1.00 96.56 92 VAL A CA 1
ATOM 718 C C . VAL A 1 92 ? -4.917 -3.699 -7.997 1.00 96.56 92 VAL A C 1
ATOM 720 O O . VAL A 1 92 ? -5.253 -3.908 -9.165 1.00 96.56 92 VA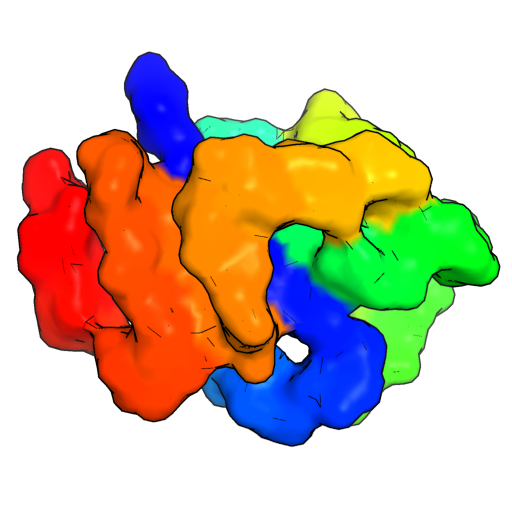L A O 1
ATOM 723 N N . PRO A 1 93 ? -5.191 -2.528 -7.385 1.00 97.88 93 PRO A N 1
ATOM 724 C CA . PRO A 1 93 ? -4.839 -2.162 -6.013 1.00 97.88 93 PRO A CA 1
ATOM 725 C C . PRO A 1 93 ? -5.675 -2.928 -4.983 1.00 97.88 93 PRO A C 1
ATOM 727 O O . PRO A 1 93 ? -6.833 -3.252 -5.242 1.00 97.88 93 PRO A O 1
ATOM 730 N N . ALA A 1 94 ? -5.092 -3.192 -3.818 1.00 98.25 94 ALA A N 1
ATOM 731 C CA . ALA A 1 94 ? -5.794 -3.804 -2.696 1.00 98.25 94 ALA A CA 1
ATOM 732 C C . ALA A 1 94 ? -5.332 -3.214 -1.368 1.00 98.25 94 ALA A C 1
ATOM 734 O O . ALA A 1 94 ? -4.164 -2.873 -1.209 1.00 98.25 94 ALA A O 1
ATOM 735 N N . ILE A 1 95 ? -6.238 -3.120 -0.405 1.00 97.88 95 ILE A N 1
ATOM 736 C CA . ILE A 1 95 ? -5.930 -2.758 0.974 1.00 97.88 95 ILE A CA 1
ATOM 737 C C . ILE A 1 95 ? -6.126 -3.984 1.845 1.00 97.88 95 ILE A C 1
ATOM 739 O O . ILE A 1 95 ? -7.159 -4.636 1.742 1.00 97.88 95 ILE A O 1
ATOM 743 N N . TYR A 1 96 ? -5.165 -4.243 2.723 1.00 97.38 96 TYR A N 1
ATOM 744 C CA . TYR A 1 96 ? -5.287 -5.177 3.831 1.00 97.38 96 TYR A CA 1
ATOM 745 C C . TYR A 1 96 ? -5.202 -4.419 5.159 1.00 97.38 96 TYR A C 1
ATOM 747 O O . TYR A 1 96 ? -4.273 -3.636 5.379 1.00 97.38 96 TYR A O 1
ATOM 755 N N . TYR A 1 97 ? -6.160 -4.652 6.055 1.00 96.44 97 TYR A N 1
ATOM 756 C CA . TYR A 1 97 ? -6.134 -4.120 7.417 1.00 96.44 97 TYR A CA 1
ATOM 757 C C . TYR A 1 97 ? -6.938 -5.015 8.366 1.00 96.44 97 TYR A C 1
ATOM 759 O O . TYR A 1 97 ? -8.129 -5.221 8.144 1.00 96.44 97 TYR A O 1
ATOM 767 N N . LYS A 1 98 ? -6.306 -5.539 9.427 1.00 93.81 98 LYS A N 1
ATOM 768 C CA . LYS A 1 98 ? -6.948 -6.398 10.446 1.00 93.81 98 LYS A CA 1
ATOM 769 C C . LYS A 1 98 ? -7.759 -7.568 9.850 1.00 93.81 98 LYS A C 1
ATOM 771 O O . LYS A 1 98 ? -8.887 -7.828 10.263 1.00 93.81 98 LYS A O 1
ATOM 776 N N . GLY A 1 99 ? -7.224 -8.237 8.826 1.00 93.69 99 GLY A N 1
ATOM 777 C CA . GLY A 1 99 ? -7.909 -9.334 8.127 1.00 93.69 99 GLY A CA 1
ATOM 778 C C . GLY A 1 99 ? -8.985 -8.906 7.117 1.00 93.69 99 GLY A C 1
ATOM 779 O O . GLY A 1 99 ? -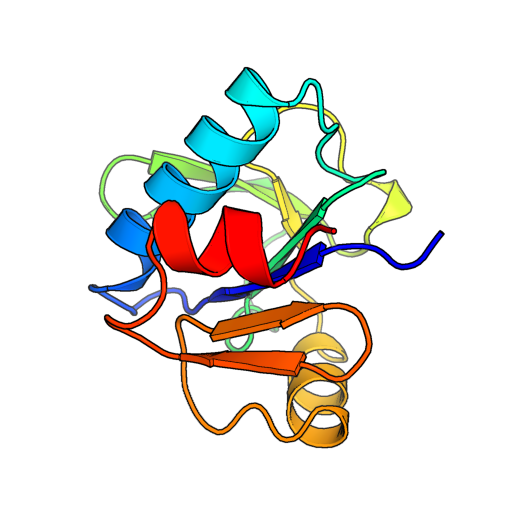9.535 -9.760 6.426 1.00 93.69 99 GLY A O 1
ATOM 780 N N . ILE A 1 100 ? -9.287 -7.610 7.000 1.00 95.50 100 ILE A N 1
ATOM 781 C CA . ILE A 1 100 ? -10.223 -7.071 6.009 1.00 95.50 100 ILE A CA 1
ATOM 782 C C . ILE A 1 100 ? -9.461 -6.739 4.730 1.00 95.50 100 ILE A C 1
ATOM 784 O O . ILE A 1 100 ? -8.409 -6.097 4.781 1.00 95.50 100 ILE A O 1
ATOM 788 N N . ILE A 1 101 ? -10.029 -7.133 3.589 1.00 96.75 101 ILE A N 1
ATOM 789 C CA . ILE A 1 101 ? -9.477 -6.859 2.264 1.00 96.75 101 ILE A CA 1
ATOM 790 C C . ILE A 1 101 ? -10.450 -5.983 1.471 1.00 96.75 101 ILE A C 1
ATOM 792 O O . ILE A 1 101 ? -11.651 -6.251 1.442 1.00 96.75 101 ILE 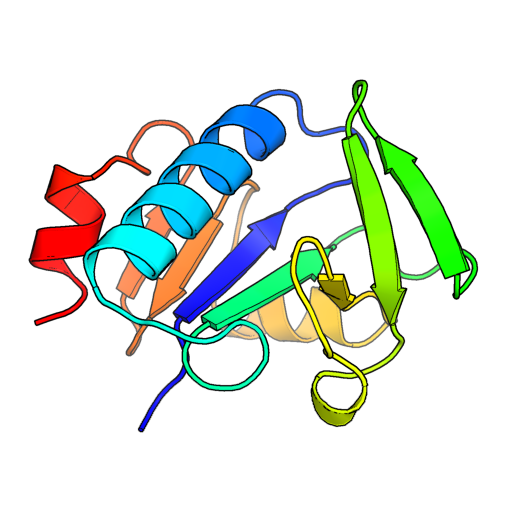A O 1
ATOM 796 N N . VAL A 1 102 ? -9.933 -4.944 0.816 1.00 97.31 102 VAL A N 1
ATOM 797 C CA . VAL A 1 102 ? -10.695 -4.055 -0.076 1.00 97.31 102 VAL A CA 1
ATOM 798 C C . VAL A 1 102 ? -9.971 -3.960 -1.412 1.00 97.31 102 VAL A C 1
ATOM 800 O O . VAL A 1 102 ? -8.779 -3.666 -1.432 1.00 97.31 102 VAL A O 1
ATOM 803 N N . PHE A 1 103 ? -10.667 -4.182 -2.526 1.00 96.94 103 PHE A N 1
ATOM 804 C CA . PHE A 1 103 ? -10.056 -4.252 -3.856 1.00 96.94 103 PHE A CA 1
ATOM 805 C C . PHE A 1 103 ? -10.462 -3.092 -4.762 1.00 96.94 103 PHE A C 1
ATOM 807 O O . PHE A 1 103 ? -11.582 -2.593 -4.706 1.00 96.94 103 PHE A O 1
ATOM 814 N N . GLY A 1 104 ? -9.565 -2.732 -5.680 1.00 94.62 104 GLY A N 1
ATOM 815 C CA . GLY A 1 104 ? -9.892 -1.981 -6.886 1.00 94.62 104 GLY A CA 1
ATOM 816 C C . GLY A 1 104 ? -10.653 -0.683 -6.623 1.00 94.62 104 GLY A C 1
ATOM 817 O O . GLY A 1 104 ? -10.150 0.224 -5.964 1.00 94.62 104 GLY A O 1
ATOM 818 N N . ASP A 1 105 ? -11.854 -0.589 -7.196 1.00 93.69 105 ASP A N 1
ATOM 819 C CA . ASP A 1 105 ? -12.687 0.615 -7.136 1.00 93.69 105 ASP A CA 1
ATOM 820 C C . ASP A 1 105 ? -13.429 0.794 -5.805 1.00 93.69 105 ASP A C 1
ATOM 822 O O . ASP A 1 105 ? -13.871 1.911 -5.530 1.00 93.69 105 ASP A O 1
ATOM 826 N N . ASP A 1 106 ? -13.498 -0.250 -4.969 1.00 95.62 106 ASP A N 1
ATOM 827 C CA . ASP A 1 106 ? -14.077 -0.181 -3.619 1.00 95.62 106 ASP A CA 1
ATOM 828 C C . ASP A 1 106 ? -13.152 0.553 -2.638 1.00 95.62 106 ASP A C 1
ATOM 830 O O . ASP A 1 106 ? -13.547 0.900 -1.523 1.00 95.62 106 ASP A O 1
ATOM 834 N N . ILE A 1 107 ? -11.905 0.815 -3.045 1.00 97.06 107 ILE A N 1
ATOM 835 C CA . ILE A 1 107 ? -10.989 1.677 -2.306 1.00 97.06 107 ILE A CA 1
ATOM 836 C C . ILE A 1 107 ? -11.480 3.124 -2.436 1.00 97.06 107 ILE A C 1
ATOM 838 O O . ILE A 1 107 ? -11.165 3.842 -3.389 1.00 97.06 107 ILE A O 1
ATOM 842 N N . CYS A 1 108 ? -12.248 3.555 -1.441 1.00 96.44 108 CYS A N 1
ATOM 843 C CA . CYS A 1 108 ? -12.731 4.920 -1.265 1.00 96.44 108 CYS A CA 1
ATOM 844 C C . CYS A 1 108 ? -12.577 5.387 0.190 1.00 96.44 108 CYS A C 1
ATOM 846 O O . CYS A 1 108 ? -12.272 4.603 1.093 1.00 96.44 108 CYS A O 1
ATOM 848 N N . GLU A 1 109 ? -12.769 6.686 0.423 1.00 94.75 109 GLU A N 1
ATOM 849 C CA . GLU A 1 109 ? -12.621 7.289 1.750 1.00 94.75 109 GLU A CA 1
ATOM 850 C C . GLU A 1 109 ? -13.651 6.735 2.745 1.00 94.75 109 GLU A C 1
ATOM 852 O O . GLU A 1 109 ? -13.323 6.476 3.901 1.00 94.75 109 GLU A O 1
ATOM 857 N N . GLU A 1 110 ? -14.884 6.502 2.298 1.00 95.12 110 GLU A N 1
ATOM 858 C CA . GLU A 1 110 ? -15.950 5.917 3.110 1.00 95.12 110 GLU A CA 1
ATOM 859 C C . GLU A 1 110 ? -15.561 4.522 3.588 1.00 95.12 110 GLU A C 1
ATOM 861 O O . GLU A 1 110 ? -15.712 4.207 4.771 1.00 95.12 110 GLU A O 1
ATOM 866 N N . LYS A 1 111 ? -14.994 3.707 2.689 1.00 96.25 111 LYS A N 1
ATOM 867 C CA . LYS A 1 111 ? -14.564 2.356 3.036 1.00 96.25 111 LYS A CA 1
ATOM 868 C C . LYS A 1 111 ? -13.373 2.372 3.987 1.00 96.25 111 LYS A C 1
ATOM 870 O O . LYS A 1 111 ? -13.357 1.608 4.946 1.00 96.25 111 LYS A O 1
ATOM 875 N N . LEU A 1 112 ? -12.421 3.285 3.788 1.00 95.50 112 LEU A N 1
ATOM 876 C CA . LEU A 1 112 ? -11.308 3.500 4.719 1.00 95.50 112 LEU A CA 1
ATOM 877 C C . LEU A 1 112 ? -11.794 3.884 6.124 1.00 95.50 112 LEU A C 1
ATOM 879 O O . LEU A 1 112 ? -11.338 3.304 7.106 1.00 95.50 112 LEU A O 1
ATOM 883 N N . LYS A 1 113 ? -12.769 4.794 6.230 1.00 94.38 113 LYS A N 1
ATOM 884 C CA . LYS A 1 113 ? -13.402 5.165 7.510 1.00 94.38 113 LYS A CA 1
ATOM 885 C C . LYS A 1 113 ? -14.154 4.008 8.162 1.00 94.38 113 LYS A C 1
ATOM 887 O O . LYS A 1 113 ? -14.294 3.989 9.380 1.00 94.38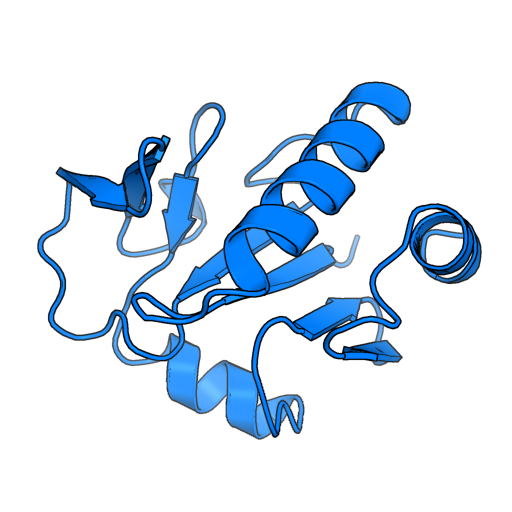 113 LYS A O 1
ATOM 892 N N . GLU A 1 114 ? -14.692 3.083 7.375 1.00 94.56 114 GLU A N 1
ATOM 893 C CA . GLU A 1 114 ? -15.371 1.894 7.887 1.00 94.56 114 GLU A CA 1
ATOM 894 C C . GLU A 1 114 ? -14.374 0.907 8.502 1.00 94.56 114 GLU A C 1
ATOM 896 O O . GLU A 1 114 ? -14.603 0.439 9.616 1.00 94.56 114 GLU A O 1
ATOM 901 N N . ILE A 1 115 ? -13.273 0.622 7.797 1.00 93.75 115 ILE A N 1
ATOM 902 C CA . ILE A 1 115 ? -12.307 -0.409 8.202 1.00 93.75 115 ILE A CA 1
ATOM 903 C C . ILE A 1 115 ? -11.293 0.084 9.242 1.00 93.75 115 ILE A C 1
ATOM 905 O O . ILE A 1 115 ? -10.806 -0.719 10.030 1.00 93.75 115 ILE A O 1
ATOM 909 N N . TYR A 1 116 ? -10.979 1.383 9.277 1.00 87.19 116 TYR A N 1
ATOM 910 C CA . TYR A 1 116 ? -9.981 1.972 10.184 1.00 87.19 116 TYR A CA 1
ATOM 911 C C . TYR A 1 116 ? -10.564 2.397 11.550 1.00 87.19 116 TYR A C 1
ATOM 913 O O . TYR A 1 116 ? -10.045 3.299 12.203 1.00 87.19 116 TYR A O 1
ATOM 921 N N . LYS A 1 117 ? -11.667 1.771 11.978 1.00 79.06 117 LYS A N 1
ATOM 922 C CA . LYS A 1 117 ? -12.266 1.984 13.306 1.00 79.06 117 LYS A CA 1
ATOM 923 C C . LYS A 1 117 ? -11.531 1.236 14.424 1.00 79.06 117 LYS A C 1
ATOM 925 O O . LYS A 1 117 ? -10.821 0.226 14.161 1.00 79.06 117 LYS A O 1
#

pLDDT: mean 92.77, std 5.46, range [60.03, 98.25]

Secondary structure (DSSP, 8-state):
-PPEEEEE-TT-TTHHHHHHHHHHHHHHTTPPBTTTEEEEETT-TTPPSEEEEETTEEEEEESSGGG--SSSEEE-STHHHHHHHHTT--SSSEEEETTEEEEGGG--HHHHHHHT-

Foldseek 3Di:
DWAKEWEAELPGPLQVVLLVQVVVLCVVVVHDELHRYHYEYLHQAPPDQQWDAGPNDIAGEDCDSVPDDDPRYYHYHNCSNVVCVVLVPPDPRWIDDPSDIDHGPSSHNVVVVVRVD

Radius of gyration: 12.79 Å; chains: 1; bounding box: 32×29×31 Å